Protein AF-D1CSP2-F1 (afdb_monomer_lite)

Radius of gyration: 16.15 Å; chains: 1; bounding box: 43×32×31 Å

Foldseek 3Di:
DDDPPDPPDPDPDDDDPDPVLVVLVVCCVVFQQCFPDDDPPDTDGSVRVNVVSD

Organism: NCBI:txid76745

pLDDT: mean 81.62, std 19.05, range [42.19, 98.12]

Structure (mmCIF, N/CA/C/O backbone):
data_AF-D1CSP2-F1
#
_entry.id   AF-D1CSP2-F1
#
loop_
_atom_site.group_PDB
_atom_site.id
_atom_site.type_symbol
_atom_site.label_atom_id
_atom_site.label_alt_id
_atom_site.label_comp_id
_atom_site.label_asym_id
_atom_site.label_entity_id
_atom_site.label_seq_id
_atom_site.pdbx_PDB_ins_code
_atom_site.Cartn_x
_atom_site.Cartn_y
_atom_site.Cartn_z
_atom_site.occupancy
_atom_site.B_iso_or_equiv
_atom_site.auth_seq_id
_atom_site.auth_comp_id
_atom_site.auth_asym_id
_atom_site.auth_atom_id
_atom_site.pdbx_PDB_model_num
ATOM 1 N N . MET A 1 1 ? 35.876 27.314 17.594 1.00 42.19 1 MET A N 1
ATOM 2 C CA . MET A 1 1 ? 34.452 27.199 17.214 1.00 42.19 1 MET A CA 1
ATOM 3 C C . MET A 1 1 ? 34.313 25.957 16.355 1.00 42.19 1 MET A C 1
ATOM 5 O O . MET A 1 1 ? 34.957 25.889 15.318 1.00 42.19 1 MET A O 1
ATOM 9 N N . LEU A 1 2 ? 33.602 24.942 16.850 1.00 46.16 2 LEU A N 1
ATOM 10 C CA . LEU A 1 2 ? 33.294 23.720 16.106 1.00 46.16 2 LEU A CA 1
ATOM 11 C C . LEU A 1 2 ? 32.113 24.042 15.191 1.00 46.16 2 LEU A C 1
ATOM 13 O O . LEU A 1 2 ? 31.019 24.304 15.681 1.00 46.16 2 LEU A O 1
ATOM 17 N N . ASN A 1 3 ? 32.347 24.091 13.883 1.00 46.53 3 ASN A N 1
ATOM 18 C CA . ASN A 1 3 ? 31.272 24.293 12.922 1.00 46.53 3 ASN A CA 1
ATOM 19 C C . ASN A 1 3 ? 30.587 22.944 12.703 1.00 46.53 3 ASN A C 1
ATOM 21 O O . ASN A 1 3 ? 31.149 22.047 12.077 1.00 46.53 3 ASN A O 1
ATOM 25 N N . GLU A 1 4 ? 29.390 22.801 13.259 1.00 55.50 4 GLU A N 1
ATOM 26 C CA . GLU A 1 4 ? 28.513 21.654 13.056 1.00 55.50 4 GLU A CA 1
ATOM 27 C C . GLU A 1 4 ? 28.168 21.545 11.564 1.00 55.50 4 GLU A C 1
ATOM 29 O O . GLU A 1 4 ? 27.387 22.331 11.017 1.00 55.50 4 GLU A O 1
ATOM 34 N N . VAL A 1 5 ? 28.780 20.572 10.887 1.00 59.50 5 VAL A N 1
ATOM 35 C CA . VAL A 1 5 ? 28.409 20.174 9.528 1.00 59.50 5 VAL A CA 1
ATOM 36 C C . VAL A 1 5 ? 27.047 19.496 9.629 1.00 59.50 5 VAL A C 1
ATOM 38 O O . VAL A 1 5 ? 26.939 18.290 9.837 1.00 59.50 5 VAL A O 1
ATOM 41 N N . ARG A 1 6 ? 25.985 20.302 9.550 1.00 63.88 6 ARG A N 1
ATOM 42 C CA . ARG A 1 6 ? 24.614 19.813 9.384 1.00 63.88 6 ARG A CA 1
ATOM 43 C C . ARG A 1 6 ? 24.606 18.878 8.166 1.00 63.88 6 ARG A C 1
ATOM 45 O O . ARG A 1 6 ? 25.065 19.318 7.109 1.00 63.88 6 ARG A O 1
ATOM 52 N N . PRO A 1 7 ? 24.131 17.622 8.267 1.00 52.03 7 PRO A N 1
ATOM 53 C CA . PRO A 1 7 ? 24.039 16.766 7.096 1.00 52.03 7 PRO A CA 1
ATOM 54 C C . PRO A 1 7 ? 23.103 17.451 6.104 1.00 52.03 7 PRO A C 1
ATOM 56 O O . PRO A 1 7 ? 21.972 17.807 6.447 1.00 52.03 7 PRO A O 1
ATOM 59 N N . ALA A 1 8 ? 23.623 17.709 4.905 1.00 54.16 8 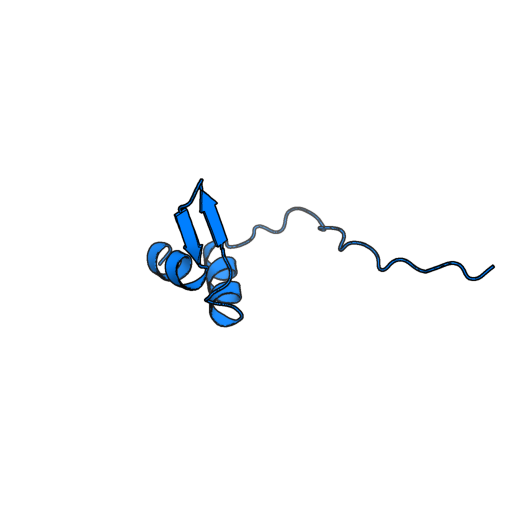ALA A N 1
ATOM 60 C CA . ALA A 1 8 ? 22.875 18.301 3.815 1.00 54.16 8 ALA A CA 1
ATOM 61 C C . ALA A 1 8 ? 21.556 17.538 3.660 1.00 54.16 8 ALA A C 1
ATOM 63 O O . ALA A 1 8 ? 21.540 16.324 3.447 1.00 54.16 8 ALA A O 1
ATOM 64 N N . LYS A 1 9 ? 20.443 18.258 3.830 1.0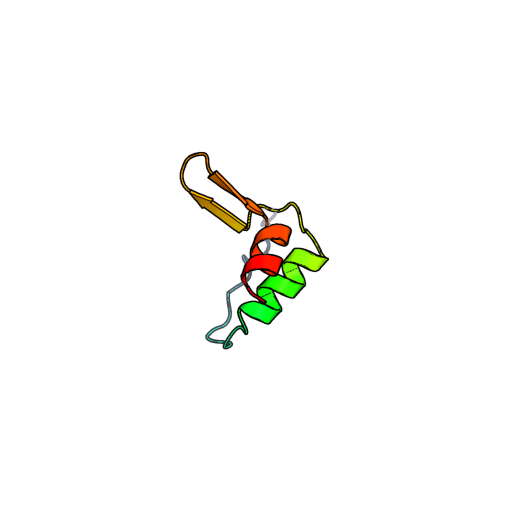0 53.28 9 LYS A N 1
ATOM 65 C CA . LYS A 1 9 ? 19.113 17.789 3.449 1.00 53.28 9 LYS A CA 1
ATOM 66 C C . LYS A 1 9 ? 19.238 17.256 2.018 1.00 53.28 9 LYS A C 1
ATOM 68 O O . LYS A 1 9 ? 19.764 18.005 1.198 1.00 53.28 9 LYS A O 1
ATOM 73 N N . PRO A 1 10 ? 18.819 16.013 1.720 1.00 58.75 10 PRO A N 1
ATOM 74 C CA . PRO A 1 10 ? 18.982 15.458 0.387 1.00 58.75 10 PRO A CA 1
ATOM 75 C C . PRO A 1 10 ? 18.308 16.401 -0.604 1.00 58.75 10 PRO A C 1
ATOM 77 O O . PRO A 1 10 ? 17.094 16.616 -0.567 1.00 58.75 10 PRO A O 1
ATOM 80 N N . GLU A 1 11 ? 19.143 17.039 -1.415 1.00 48.59 11 GLU A N 1
ATOM 81 C CA . GLU A 1 11 ? 18.727 17.907 -2.496 1.00 48.59 11 GLU A CA 1
ATOM 82 C C . GLU A 1 11 ? 18.009 16.989 -3.481 1.00 48.59 11 GLU A C 1
ATOM 84 O O . GLU A 1 11 ? 18.619 16.098 -4.071 1.00 48.59 11 GLU A O 1
ATOM 89 N N . PHE A 1 12 ? 16.683 17.113 -3.565 1.00 54.38 12 PHE A N 1
ATOM 90 C CA . PHE A 1 12 ? 15.882 16.391 -4.546 1.00 54.38 12 PHE A CA 1
ATOM 91 C C . PHE A 1 12 ? 16.299 16.899 -5.932 1.00 54.38 12 PHE A C 1
ATOM 93 O O . PHE A 1 12 ? 15.792 17.907 -6.422 1.00 54.38 12 PHE A O 1
ATOM 100 N N . VAL A 1 13 ? 17.297 16.236 -6.518 1.00 53.97 13 VAL A N 1
ATOM 101 C CA . VAL A 1 13 ? 17.772 16.484 -7.878 1.00 53.97 13 VAL A CA 1
ATOM 102 C C . VAL A 1 13 ? 16.630 16.166 -8.843 1.00 53.97 13 VAL A C 1
ATOM 104 O O . VAL A 1 13 ? 15.903 15.188 -8.676 1.00 53.97 13 VAL A O 1
ATOM 107 N N . GLY A 1 14 ? 16.444 17.066 -9.804 1.00 48.50 14 GLY A N 1
ATOM 108 C CA . GLY A 1 14 ? 15.229 17.232 -10.587 1.00 48.50 14 GLY A CA 1
ATOM 109 C C . GLY A 1 14 ? 14.702 15.998 -11.322 1.00 48.50 14 GLY A C 1
ATOM 110 O O . GLY A 1 14 ? 15.446 15.152 -11.805 1.00 48.50 14 GLY A O 1
ATOM 111 N N . SER A 1 15 ? 13.377 15.997 -11.473 1.00 62.12 15 SER A N 1
ATOM 112 C CA . SER A 1 15 ? 12.652 15.512 -12.656 1.00 62.12 15 SER A CA 1
ATOM 113 C C . SER A 1 15 ? 12.927 14.084 -13.133 1.00 62.12 15 SER A C 1
ATOM 115 O O . SER A 1 15 ? 12.725 13.791 -14.311 1.00 62.12 15 SER A O 1
ATOM 117 N N . GLN A 1 16 ? 13.359 13.174 -12.264 1.00 63.41 16 GLN A N 1
ATOM 118 C CA . GLN A 1 16 ? 13.285 11.757 -12.596 1.00 63.41 16 GLN A CA 1
ATOM 119 C C . GLN A 1 16 ? 11.799 11.388 -12.639 1.00 63.41 16 GLN A C 1
ATOM 121 O O . GLN A 1 16 ? 11.094 11.574 -11.649 1.00 63.41 16 GLN A O 1
ATOM 126 N N . PHE A 1 17 ? 11.302 10.923 -13.788 1.00 69.62 17 PHE A N 1
ATOM 127 C CA . PHE A 1 17 ? 9.980 10.305 -13.849 1.00 69.62 17 PHE A CA 1
ATOM 128 C C . PHE A 1 17 ? 10.016 9.097 -12.919 1.00 69.62 17 PHE A C 1
ATOM 130 O O . PHE A 1 17 ? 10.646 8.084 -13.218 1.00 69.62 17 PHE A O 1
ATOM 137 N N . ILE A 1 18 ? 9.418 9.254 -11.743 1.00 77.31 18 ILE A N 1
ATOM 138 C CA . ILE A 1 18 ? 9.289 8.169 -10.788 1.00 77.31 18 ILE A CA 1
ATOM 139 C C . ILE A 1 18 ? 8.133 7.322 -11.291 1.00 77.31 18 ILE A C 1
ATOM 141 O O . ILE A 1 18 ? 7.002 7.799 -11.380 1.00 77.31 18 ILE A O 1
ATOM 145 N N . ASP A 1 19 ? 8.426 6.068 -11.616 1.00 89.00 19 ASP A N 1
ATOM 146 C CA . ASP A 1 19 ? 7.387 5.058 -11.700 1.00 89.00 19 ASP A CA 1
ATOM 147 C C . ASP A 1 19 ? 6.773 4.922 -10.301 1.00 89.00 19 ASP A C 1
ATOM 149 O O . ASP A 1 19 ? 7.393 4.413 -9.363 1.00 89.00 19 ASP A O 1
ATOM 153 N N . VAL A 1 20 ? 5.581 5.497 -10.147 1.00 89.19 20 VAL A N 1
ATOM 154 C CA . VAL A 1 20 ? 4.889 5.596 -8.861 1.00 89.19 20 VAL A CA 1
ATOM 155 C C . VAL A 1 20 ? 4.540 4.206 -8.337 1.00 89.19 20 VAL A C 1
ATOM 157 O O . VAL A 1 20 ? 4.670 3.971 -7.137 1.00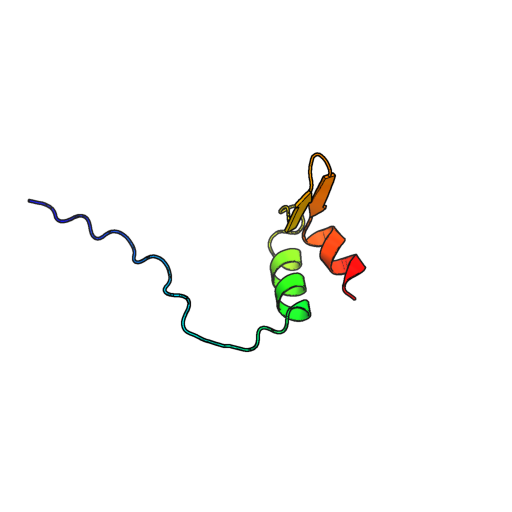 89.19 20 VAL A O 1
ATOM 160 N N . VAL A 1 21 ? 4.176 3.274 -9.223 1.00 90.62 21 VAL A N 1
ATOM 161 C CA . VAL A 1 21 ? 3.846 1.894 -8.846 1.00 90.62 21 VAL A CA 1
ATOM 162 C C . VAL A 1 21 ? 5.098 1.199 -8.319 1.00 90.62 21 VAL A C 1
ATOM 164 O O . VAL A 1 21 ? 5.088 0.674 -7.206 1.00 90.62 21 VAL A O 1
ATOM 167 N N . ALA A 1 22 ? 6.222 1.305 -9.034 1.00 91.81 22 ALA A N 1
ATOM 168 C CA . ALA A 1 22 ? 7.492 0.737 -8.583 1.00 91.81 22 ALA A CA 1
ATOM 169 C C . ALA A 1 22 ? 7.989 1.362 -7.263 1.00 91.81 22 ALA A C 1
ATOM 171 O O . ALA A 1 22 ? 8.593 0.685 -6.425 1.00 91.81 22 ALA A O 1
ATOM 172 N N . ALA A 1 23 ? 7.739 2.657 -7.050 1.00 92.69 23 ALA A N 1
ATOM 173 C CA . ALA A 1 23 ? 8.076 3.330 -5.801 1.00 92.69 23 ALA A CA 1
ATOM 174 C C . ALA A 1 23 ? 7.222 2.827 -4.624 1.00 92.69 23 ALA A C 1
ATOM 176 O O . ALA A 1 23 ? 7.768 2.588 -3.544 1.00 92.69 23 ALA A O 1
ATOM 177 N N . ILE A 1 24 ? 5.916 2.627 -4.831 1.00 94.62 24 ILE A N 1
ATOM 178 C CA . ILE A 1 24 ? 5.014 2.043 -3.828 1.00 94.62 24 ILE A CA 1
ATOM 179 C C . ILE A 1 24 ? 5.460 0.618 -3.490 1.00 94.62 24 ILE A C 1
ATOM 181 O O . ILE A 1 24 ? 5.646 0.319 -2.310 1.00 94.62 24 ILE A O 1
ATOM 185 N N . ASP A 1 25 ? 5.726 -0.221 -4.497 1.00 94.88 25 ASP A N 1
ATOM 186 C CA . ASP A 1 25 ? 6.218 -1.594 -4.320 1.00 94.88 25 ASP A CA 1
ATOM 187 C C . ASP A 1 25 ? 7.481 -1.643 -3.452 1.00 94.88 25 ASP A C 1
ATOM 189 O O . ASP A 1 25 ? 7.575 -2.421 -2.499 1.00 94.88 25 ASP A O 1
ATOM 193 N N . LYS A 1 26 ? 8.452 -0.773 -3.748 1.00 95.19 26 LYS A N 1
ATOM 194 C CA . LYS A 1 26 ? 9.714 -0.704 -3.008 1.00 95.19 26 LYS A CA 1
ATOM 195 C C . LYS A 1 26 ? 9.504 -0.328 -1.541 1.00 95.19 26 LYS A C 1
ATOM 197 O O . LYS A 1 26 ? 10.147 -0.907 -0.665 1.00 95.19 26 LYS A O 1
ATOM 202 N N . ILE A 1 27 ? 8.640 0.648 -1.264 1.00 95.75 27 ILE A N 1
ATOM 203 C CA . ILE A 1 27 ? 8.378 1.094 0.110 1.00 95.75 27 ILE A CA 1
ATOM 204 C C . ILE A 1 27 ? 7.595 0.020 0.867 1.00 95.75 27 ILE A C 1
ATOM 206 O O . ILE A 1 27 ? 7.979 -0.324 1.982 1.00 95.75 27 ILE A O 1
ATOM 210 N N . ALA A 1 28 ? 6.567 -0.563 0.251 1.00 96.44 28 ALA A N 1
ATOM 211 C CA . ALA A 1 28 ? 5.761 -1.621 0.849 1.00 96.44 28 ALA A CA 1
ATOM 212 C C . ALA A 1 28 ? 6.586 -2.879 1.170 1.00 96.44 28 ALA A C 1
ATOM 214 O O . ALA A 1 28 ? 6.345 -3.523 2.186 1.00 96.44 28 ALA A O 1
ATOM 215 N N . ALA A 1 29 ? 7.596 -3.204 0.355 1.00 95.94 29 ALA A N 1
ATOM 216 C CA . ALA A 1 29 ? 8.513 -4.309 0.631 1.00 95.94 29 ALA A CA 1
ATOM 217 C C . ALA A 1 29 ? 9.425 -4.054 1.847 1.00 95.94 29 ALA A C 1
ATOM 219 O O . ALA A 1 29 ? 9.773 -4.993 2.559 1.00 95.94 29 ALA A O 1
ATOM 220 N N . SER A 1 30 ? 9.827 -2.801 2.089 1.0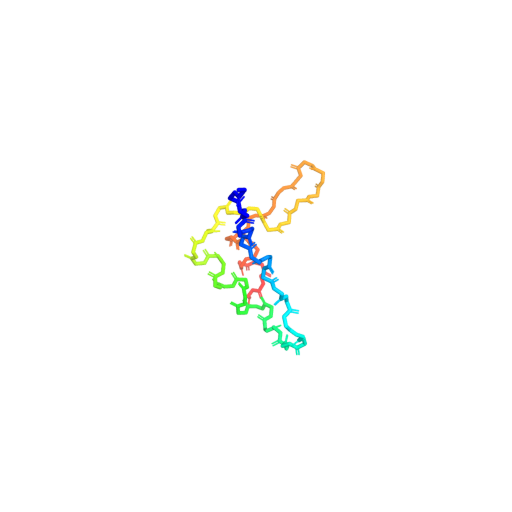0 97.25 30 SER A N 1
ATOM 221 C CA . SER A 1 30 ? 10.739 -2.447 3.187 1.00 97.25 30 SER A CA 1
ATOM 222 C C . SER A 1 30 ? 10.022 -2.038 4.475 1.00 97.25 30 SER A C 1
ATOM 224 O O . SER A 1 30 ? 10.610 -2.111 5.553 1.00 97.25 30 SER A O 1
ATOM 226 N N . SER A 1 31 ? 8.809 -1.499 4.379 1.00 96.81 31 SER A N 1
ATOM 227 C CA . SER A 1 31 ? 8.067 -0.899 5.493 1.00 96.81 31 SER A CA 1
ATOM 228 C C . SER A 1 31 ? 6.559 -0.941 5.212 1.00 96.81 31 SER A C 1
ATOM 230 O O . SER A 1 31 ? 5.957 0.108 4.964 1.00 96.81 31 SER A O 1
ATOM 232 N N . PRO A 1 32 ? 5.942 -2.136 5.223 1.00 96.75 32 PRO A N 1
ATOM 233 C CA . PRO A 1 32 ? 4.537 -2.305 4.858 1.00 96.75 32 PRO A CA 1
ATOM 234 C C . PRO A 1 32 ? 3.589 -1.535 5.782 1.00 96.75 32 PRO A C 1
ATOM 236 O O . PRO A 1 32 ? 2.673 -0.894 5.281 1.00 96.75 32 PRO A O 1
ATOM 239 N N . ASP A 1 33 ? 3.849 -1.510 7.092 1.00 97.69 33 ASP A N 1
ATOM 240 C CA . ASP A 1 33 ? 2.988 -0.855 8.094 1.00 97.69 33 ASP A CA 1
ATOM 241 C C . ASP A 1 33 ? 3.143 0.675 8.147 1.00 97.69 33 ASP A C 1
ATOM 243 O O . ASP A 1 33 ? 2.482 1.358 8.929 1.00 97.69 33 ASP A O 1
ATOM 247 N N . ARG A 1 34 ? 4.047 1.254 7.345 1.00 97.12 34 ARG A N 1
ATOM 248 C CA . ARG A 1 34 ? 4.234 2.707 7.308 1.00 97.12 34 ARG A CA 1
ATOM 249 C C . ARG A 1 34 ? 2.997 3.357 6.691 1.00 97.12 34 ARG A C 1
ATOM 251 O O . ARG A 1 34 ? 2.559 2.945 5.621 1.00 97.12 34 ARG A O 1
ATOM 258 N N . ILE A 1 35 ? 2.492 4.421 7.312 1.00 97.56 35 ILE A N 1
ATOM 259 C CA . ILE A 1 35 ? 1.362 5.188 6.771 1.00 97.56 35 ILE A CA 1
ATOM 260 C C . ILE A 1 35 ? 1.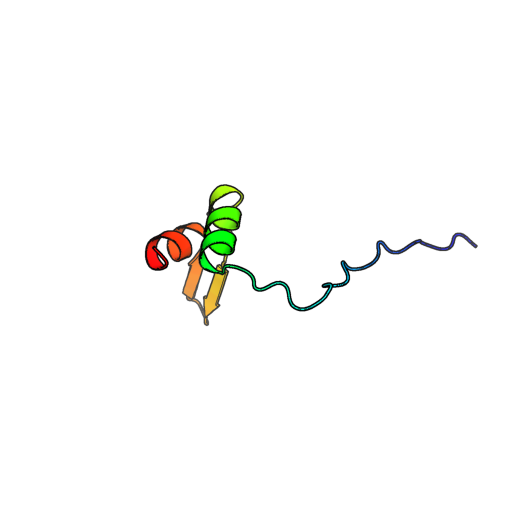774 5.874 5.459 1.00 97.56 35 ILE A C 1
ATOM 262 O O . ILE A 1 35 ? 2.763 6.614 5.419 1.00 97.56 35 ILE A O 1
ATOM 266 N N . ALA A 1 36 ? 1.030 5.601 4.387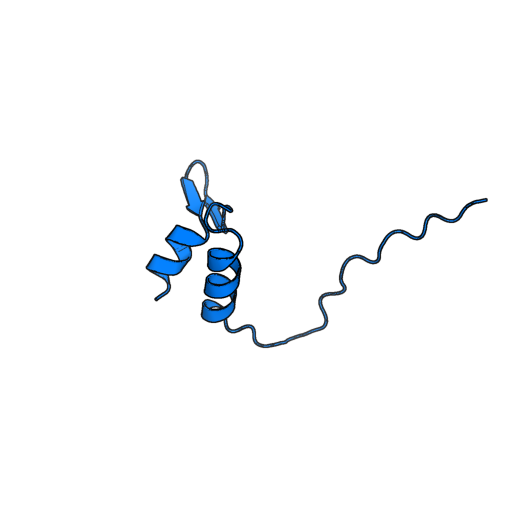 1.00 96.31 36 ALA A N 1
ATOM 267 C CA . ALA A 1 36 ? 1.220 6.175 3.056 1.00 96.31 36 ALA A CA 1
ATOM 268 C C . ALA A 1 36 ? 0.288 7.365 2.811 1.00 96.31 36 ALA A C 1
ATOM 270 O O . ALA A 1 36 ? 0.714 8.386 2.272 1.00 96.31 36 ALA A O 1
ATOM 271 N N . ILE A 1 37 ? -0.972 7.231 3.226 1.00 95.88 37 ILE A N 1
ATOM 272 C CA . ILE A 1 37 ? -1.997 8.271 3.136 1.00 95.88 37 ILE A CA 1
ATOM 273 C C . ILE A 1 37 ? -2.672 8.367 4.501 1.00 95.88 37 ILE A C 1
ATOM 275 O O . ILE A 1 37 ? -3.027 7.353 5.093 1.00 95.88 37 ILE A O 1
ATOM 279 N N . GLN A 1 38 ? -2.856 9.590 4.989 1.00 96.94 38 GLN A N 1
ATOM 280 C CA . GLN A 1 38 ? -3.650 9.871 6.178 1.00 96.94 38 GLN A CA 1
ATOM 281 C C . GLN A 1 38 ? -4.677 10.942 5.822 1.00 96.94 38 GLN A C 1
ATOM 283 O O . GLN A 1 38 ? -4.318 12.001 5.301 1.00 96.94 38 GLN A O 1
ATOM 288 N N . HIS A 1 39 ? -5.950 10.656 6.076 1.00 94.62 39 HIS A N 1
ATOM 289 C CA . HIS A 1 39 ? -7.053 11.568 5.811 1.00 94.62 39 HIS A CA 1
ATOM 290 C C . HIS A 1 39 ? -8.018 11.570 7.001 1.00 94.62 39 HIS A C 1
ATOM 292 O O . HIS A 1 39 ? -8.802 10.647 7.206 1.00 94.62 39 HIS A O 1
ATOM 298 N N . GLY A 1 40 ? -7.942 12.617 7.826 1.00 95.12 40 GLY A N 1
ATOM 299 C CA . GLY A 1 40 ? -8.686 12.670 9.084 1.00 95.12 40 GLY A CA 1
ATOM 300 C C . GLY A 1 40 ? -8.218 11.581 10.053 1.00 95.12 40 GLY A C 1
ATOM 301 O O . GLY A 1 40 ? -7.049 11.559 10.429 1.00 95.12 40 GLY A O 1
ATOM 302 N N . SER A 1 41 ? -9.136 10.702 10.460 1.00 94.62 41 SER A N 1
ATOM 303 C CA . SER A 1 41 ? -8.841 9.530 11.302 1.00 94.62 41 SER A CA 1
ATOM 304 C C . SER A 1 41 ? -8.569 8.260 10.495 1.00 94.62 41 SER A C 1
ATOM 306 O O . SER A 1 41 ? -8.302 7.219 11.088 1.00 94.62 41 SER A O 1
ATOM 308 N N . GLU A 1 42 ? -8.677 8.327 9.169 1.00 96.00 42 GLU A N 1
ATOM 309 C CA . GLU A 1 42 ? -8.413 7.196 8.291 1.00 96.00 42 GLU A CA 1
ATOM 310 C C . GLU A 1 42 ? -6.936 7.170 7.910 1.00 96.00 42 GLU A C 1
ATOM 312 O O . GLU A 1 42 ? -6.331 8.192 7.565 1.00 96.00 42 GLU A O 1
ATOM 317 N N . GLU A 1 43 ? -6.365 5.975 7.959 1.00 97.56 43 GLU A N 1
ATOM 318 C CA . GLU A 1 43 ? -4.980 5.706 7.616 1.00 97.56 43 GLU A CA 1
ATOM 319 C C . GLU A 1 43 ? -4.945 4.579 6.595 1.00 97.56 43 GLU A C 1
ATOM 321 O O . GLU A 1 43 ? -5.679 3.600 6.711 1.00 97.56 43 GLU A O 1
ATOM 326 N N . LEU A 1 44 ? -4.083 4.730 5.597 1.00 97.19 44 LEU A N 1
ATOM 327 C CA . LEU A 1 44 ? -3.787 3.692 4.625 1.00 97.19 44 LEU A CA 1
ATOM 328 C C . LEU A 1 44 ? -2.286 3.447 4.646 1.00 97.19 44 LEU A C 1
ATOM 330 O O . LEU A 1 44 ? -1.486 4.357 4.393 1.00 97.19 44 LEU A O 1
ATOM 334 N N . THR A 1 45 ? -1.900 2.218 4.957 1.00 98.12 45 THR A N 1
ATOM 335 C CA . THR A 1 45 ? -0.497 1.805 4.986 1.00 98.12 45 THR A CA 1
ATOM 336 C C . THR A 1 45 ? 0.056 1.600 3.573 1.00 98.12 45 THR A C 1
ATOM 338 O O . THR A 1 45 ? -0.691 1.432 2.607 1.00 98.12 45 THR A O 1
ATOM 341 N N . TYR A 1 46 ? 1.382 1.591 3.416 1.00 97.62 46 TYR A N 1
ATOM 342 C CA . TYR A 1 46 ? 2.010 1.258 2.131 1.00 97.62 46 TYR A CA 1
ATOM 343 C C . TYR A 1 46 ? 1.701 -0.179 1.690 1.00 97.62 46 TYR A C 1
ATOM 345 O O . TYR A 1 46 ? 1.593 -0.424 0.491 1.00 97.62 46 TYR A O 1
ATOM 353 N N . GLY A 1 47 ? 1.528 -1.116 2.629 1.00 96.06 47 GLY A N 1
ATOM 354 C CA . GLY A 1 47 ? 1.105 -2.485 2.333 1.00 96.06 47 GLY A CA 1
ATOM 355 C C . GLY A 1 47 ? -0.288 -2.546 1.704 1.00 96.06 47 GLY A C 1
ATOM 356 O O . GLY A 1 47 ? -0.472 -3.206 0.683 1.00 96.06 47 GLY A O 1
ATOM 357 N N . GLU A 1 48 ? -1.249 -1.809 2.261 1.00 96.81 48 GLU A N 1
ATOM 358 C CA . GLU A 1 48 ? -2.609 -1.722 1.714 1.00 96.81 48 GLU A CA 1
ATOM 359 C C . GLU A 1 48 ? -2.645 -0.947 0.396 1.00 96.81 48 GLU A C 1
ATOM 361 O O . GLU A 1 48 ? -3.259 -1.390 -0.574 1.00 96.81 48 GLU A O 1
ATOM 366 N N . LEU A 1 49 ? -1.929 0.180 0.326 1.00 96.00 49 LEU A N 1
ATOM 367 C CA . LEU A 1 49 ? -1.848 0.989 -0.886 1.00 96.00 49 LEU A CA 1
ATOM 368 C C . LEU A 1 49 ? -1.275 0.190 -2.063 1.00 96.00 49 LEU A C 1
ATOM 370 O O . LEU A 1 49 ? -1.765 0.325 -3.181 1.00 96.00 49 LEU A O 1
ATOM 374 N N . ARG A 1 50 ? -0.286 -0.678 -1.814 1.00 95.00 50 ARG A N 1
ATOM 375 C CA . ARG A 1 50 ? 0.277 -1.577 -2.826 1.00 95.00 50 ARG A CA 1
ATOM 376 C C . ARG A 1 50 ? -0.793 -2.470 -3.451 1.00 95.00 50 ARG A C 1
ATOM 378 O O . ARG A 1 50 ? -0.866 -2.549 -4.673 1.00 95.00 50 ARG A O 1
ATOM 385 N N . VAL A 1 51 ? -1.621 -3.110 -2.622 1.00 94.25 51 VAL A N 1
ATOM 386 C CA . VAL A 1 51 ? -2.702 -4.005 -3.073 1.00 94.25 51 VAL A CA 1
ATOM 387 C C . VAL A 1 51 ? -3.741 -3.250 -3.901 1.00 94.25 51 VAL A C 1
ATOM 389 O O . VAL A 1 51 ? -4.264 -3.802 -4.858 1.00 94.25 51 VAL A O 1
ATOM 392 N N . LEU A 1 52 ? -4.017 -1.989 -3.564 1.00 90.38 52 LEU A N 1
ATOM 393 C CA . LEU A 1 52 ? -4.947 -1.142 -4.318 1.00 90.38 52 LEU A CA 1
ATOM 394 C C . LEU A 1 52 ? -4.363 -0.605 -5.637 1.00 90.38 52 LEU A C 1
ATOM 396 O O . LEU A 1 52 ? -5.121 -0.153 -6.492 1.00 90.38 52 LEU A O 1
ATOM 400 N N . SER A 1 53 ? -3.034 -0.598 -5.784 1.00 84.44 53 SER A N 1
ATOM 401 C CA . SER A 1 53 ? -2.328 0.006 -6.925 1.00 84.44 53 SER A CA 1
ATOM 402 C C . SER A 1 53 ? -1.925 -0.970 -8.039 1.00 84.44 53 SER A C 1
ATOM 404 O O . SER A 1 53 ? -1.448 -0.511 -9.077 1.00 84.44 53 SER A O 1
ATOM 406 N N . GLY A 1 54 ? -2.076 -2.282 -7.818 1.00 75.19 54 GLY A N 1
ATOM 407 C CA . GLY A 1 54 ? -1.754 -3.356 -8.772 1.00 75.19 54 GLY A CA 1
ATOM 408 C C . GLY A 1 54 ? -2.994 -4.012 -9.360 1.00 75.19 54 GLY A C 1
ATOM 409 O O . GLY A 1 54 ? -2.896 -4.474 -10.517 1.00 75.19 54 GLY A O 1
#

Sequence (54 aa):
MLNEVRPAKPEFVGSQFIDVVAAIDKIAASSPDRIAIQHGSEELTYGELRVLSG

Secondary structure (DSSP, 8-state):
-----PPPP----S-----HHHHHHHHHHH-TTSEEEEETTEEEEHHHHHHHH-